Protein AF-A0A0C1HQZ3-F1 (afdb_monomer)

Structure (mmCIF, N/CA/C/O backbone):
data_AF-A0A0C1HQZ3-F1
#
_entry.id   AF-A0A0C1HQZ3-F1
#
loop_
_atom_site.group_PDB
_atom_site.id
_atom_site.type_symbol
_atom_site.label_atom_id
_atom_site.label_alt_id
_atom_site.label_comp_id
_atom_site.label_asym_id
_atom_site.label_entity_id
_atom_site.label_seq_id
_atom_site.pdbx_PDB_ins_code
_atom_site.Cartn_x
_atom_site.Cartn_y
_atom_site.Cartn_z
_atom_site.occupancy
_atom_site.B_iso_or_equiv
_atom_site.auth_seq_id
_atom_site.auth_comp_id
_atom_site.auth_asym_id
_atom_site.auth_atom_id
_atom_site.pdbx_PDB_model_num
ATOM 1 N N . MET A 1 1 ? 21.222 18.914 -1.706 1.00 45.22 1 MET A N 1
ATOM 2 C CA . MET A 1 1 ? 20.945 17.821 -0.751 1.00 45.22 1 MET A CA 1
ATOM 3 C C . MET A 1 1 ? 19.690 17.133 -1.232 1.00 45.22 1 MET A C 1
ATOM 5 O O . MET A 1 1 ? 18.602 17.657 -1.028 1.00 45.22 1 MET A O 1
ATOM 9 N N . ASP A 1 2 ? 19.847 16.023 -1.936 1.00 60.53 2 ASP A N 1
ATOM 10 C CA . ASP A 1 2 ? 18.730 15.189 -2.362 1.00 60.53 2 ASP A CA 1
ATOM 11 C C . ASP A 1 2 ? 18.116 14.542 -1.118 1.00 60.53 2 ASP A C 1
ATOM 13 O O . ASP A 1 2 ? 18.784 13.799 -0.394 1.00 60.53 2 ASP A O 1
ATOM 17 N N . LYS A 1 3 ? 16.862 14.883 -0.806 1.00 71.75 3 LYS A N 1
ATOM 18 C CA . LYS A 1 3 ? 16.176 14.286 0.339 1.00 71.75 3 LYS A CA 1
ATOM 19 C C . LYS A 1 3 ? 15.767 12.853 -0.013 1.00 71.75 3 LYS A C 1
ATOM 21 O O . LYS A 1 3 ? 15.089 12.610 -1.011 1.00 71.75 3 LYS A O 1
ATOM 26 N N . LYS A 1 4 ? 16.192 11.901 0.819 1.00 76.62 4 LYS A N 1
ATOM 27 C CA . LYS A 1 4 ? 15.823 10.485 0.714 1.00 76.62 4 LYS A CA 1
ATOM 28 C C . LYS A 1 4 ? 14.451 10.279 1.344 1.00 76.62 4 LYS A C 1
ATOM 30 O O . LYS A 1 4 ? 14.340 9.994 2.532 1.00 76.62 4 LYS A O 1
ATOM 35 N N . GLU A 1 5 ? 13.410 10.504 0.556 1.00 84.44 5 GLU A N 1
ATOM 36 C CA . GLU A 1 5 ? 12.018 10.516 1.025 1.00 84.44 5 GLU A CA 1
ATOM 37 C C . GLU A 1 5 ? 11.176 9.388 0.437 1.00 84.44 5 GLU A C 1
ATOM 39 O O . GLU A 1 5 ? 9.992 9.300 0.748 1.00 84.44 5 GLU A O 1
ATOM 44 N N . TRP A 1 6 ? 11.747 8.523 -0.396 1.00 83.81 6 TRP A N 1
ATOM 45 C CA . TRP A 1 6 ? 10.971 7.547 -1.145 1.00 83.81 6 TRP A CA 1
ATOM 46 C C . TRP A 1 6 ? 11.280 6.115 -0.749 1.00 83.81 6 TRP A C 1
ATOM 48 O O . TRP A 1 6 ? 12.426 5.727 -0.565 1.00 83.81 6 TRP A O 1
ATOM 58 N N . PHE A 1 7 ? 10.242 5.304 -0.662 1.00 87.31 7 PHE A N 1
ATOM 59 C CA . PHE A 1 7 ? 10.327 3.872 -0.446 1.00 87.31 7 PHE A CA 1
ATOM 60 C C . PHE A 1 7 ? 9.718 3.152 -1.635 1.00 87.31 7 PHE A C 1
ATOM 62 O O . PHE A 1 7 ? 8.733 3.620 -2.206 1.00 87.31 7 PHE A O 1
ATOM 69 N N . ILE A 1 8 ? 10.276 1.999 -1.971 1.00 87.62 8 ILE A N 1
ATOM 70 C CA . ILE A 1 8 ? 9.747 1.115 -3.006 1.00 87.62 8 ILE A CA 1
ATOM 71 C C . ILE A 1 8 ? 9.471 -0.258 -2.427 1.00 87.62 8 ILE A C 1
ATOM 73 O O . ILE A 1 8 ? 10.034 -0.641 -1.400 1.00 87.62 8 ILE A O 1
ATOM 77 N N . LYS A 1 9 ? 8.579 -0.993 -3.080 1.00 85.12 9 LYS A N 1
ATOM 78 C CA . LYS A 1 9 ? 8.261 -2.368 -2.727 1.00 85.12 9 LYS A CA 1
ATOM 79 C C . LYS A 1 9 ? 8.543 -3.275 -3.921 1.00 85.12 9 LYS A C 1
ATOM 81 O O . LYS A 1 9 ? 7.785 -3.259 -4.890 1.00 85.12 9 LYS A O 1
ATOM 86 N N . ILE A 1 10 ? 9.620 -4.051 -3.833 1.00 81.44 10 ILE A N 1
ATOM 87 C CA . ILE A 1 10 ? 10.043 -5.036 -4.839 1.00 81.44 10 ILE A CA 1
ATOM 88 C C . ILE A 1 10 ? 9.981 -6.414 -4.178 1.00 81.44 10 ILE A C 1
ATOM 90 O O . ILE A 1 10 ? 10.397 -6.560 -3.034 1.00 81.44 10 ILE A O 1
ATOM 94 N N . ASP A 1 11 ? 9.376 -7.405 -4.838 1.00 76.56 11 ASP A N 1
ATOM 95 C CA . ASP A 1 11 ? 9.232 -8.777 -4.313 1.00 76.56 11 ASP A CA 1
ATOM 96 C C . ASP A 1 11 ? 8.679 -8.850 -2.881 1.00 76.56 11 ASP A C 1
ATOM 98 O O . ASP A 1 11 ? 9.092 -9.647 -2.040 1.00 76.56 11 ASP A O 1
ATOM 102 N N . ASN A 1 12 ? 7.716 -7.969 -2.597 1.00 77.38 12 ASN A N 1
ATOM 103 C CA . ASN A 1 12 ? 7.087 -7.802 -1.290 1.00 77.38 12 ASN A CA 1
ATOM 104 C C . ASN A 1 12 ? 8.025 -7.315 -0.161 1.00 77.38 12 ASN A C 1
ATOM 106 O O . ASN A 1 12 ? 7.572 -7.160 0.975 1.00 77.38 12 ASN A O 1
ATOM 110 N N . GLN A 1 13 ? 9.281 -6.997 -0.470 1.00 79.62 13 GLN A N 1
ATOM 111 C CA . GLN A 1 13 ? 10.240 -6.371 0.434 1.00 79.62 13 GLN A CA 1
ATOM 112 C C . GLN A 1 13 ? 10.216 -4.853 0.263 1.00 79.62 13 GLN A C 1
ATOM 114 O O . GLN A 1 13 ? 10.086 -4.327 -0.840 1.00 79.62 13 GLN A O 1
ATOM 119 N N . LYS A 1 14 ? 10.292 -4.136 1.385 1.00 86.81 14 LYS A N 1
ATOM 120 C CA . LYS A 1 14 ? 10.373 -2.676 1.400 1.00 86.81 14 LYS A CA 1
ATOM 121 C C . LYS A 1 14 ? 11.839 -2.277 1.295 1.00 86.81 14 LYS A C 1
ATOM 123 O O . LYS A 1 14 ? 12.605 -2.554 2.213 1.00 86.81 14 LYS A O 1
ATOM 128 N N . GLU A 1 15 ? 12.182 -1.548 0.245 1.00 83.12 15 GLU A N 1
ATOM 129 C CA . GLU A 1 15 ? 13.509 -0.971 0.061 1.00 83.12 15 GLU A CA 1
ATOM 130 C C . GLU A 1 15 ? 13.460 0.558 0.170 1.00 83.12 15 GLU A C 1
ATOM 132 O O . GLU A 1 15 ? 12.489 1.210 -0.233 1.00 83.12 15 GLU A O 1
ATOM 137 N N . GLY A 1 16 ? 14.503 1.139 0.762 1.00 79.50 16 GLY A N 1
ATOM 138 C CA . GLY A 1 16 ? 14.670 2.584 0.908 1.00 79.50 16 GLY A CA 1
ATOM 139 C C . GLY A 1 16 ? 15.225 2.996 2.276 1.00 79.50 16 GLY A C 1
ATOM 140 O O . GLY A 1 16 ? 15.588 2.136 3.082 1.00 79.50 16 GLY A O 1
ATOM 141 N N . PRO A 1 17 ? 15.259 4.306 2.575 1.00 84.44 17 PRO A N 1
ATOM 142 C CA . PRO A 1 17 ? 14.765 5.410 1.751 1.00 84.44 17 PRO A CA 1
ATOM 143 C C . PRO A 1 17 ? 15.716 5.789 0.601 1.00 84.44 17 PRO A C 1
ATOM 145 O O . PRO A 1 17 ? 16.926 5.904 0.789 1.00 84.44 17 PRO A O 1
ATOM 148 N N . PHE A 1 18 ? 15.143 6.046 -0.570 1.00 83.38 18 PHE A N 1
ATOM 149 C CA . PHE A 1 18 ? 15.807 6.505 -1.785 1.00 83.38 18 PHE A CA 1
ATOM 150 C C . PHE A 1 18 ? 15.442 7.956 -2.108 1.00 83.38 18 PHE A C 1
ATOM 152 O O . PHE A 1 18 ? 14.405 8.486 -1.693 1.00 83.38 18 PHE A O 1
ATOM 159 N N . SER A 1 19 ? 16.312 8.607 -2.866 1.00 84.50 19 SER A N 1
ATOM 160 C CA . SER A 1 19 ? 16.012 9.865 -3.556 1.00 84.50 19 SER A CA 1
ATOM 161 C C . SER A 1 19 ? 15.342 9.608 -4.911 1.00 84.50 19 SER A C 1
ATOM 163 O O . SER A 1 19 ? 15.479 8.529 -5.485 1.00 84.50 19 SER A O 1
ATOM 165 N N . ILE A 1 20 ? 14.652 10.615 -5.457 1.00 79.94 20 ILE A N 1
ATOM 166 C CA . ILE A 1 20 ? 14.054 10.560 -6.809 1.00 79.94 20 ILE A CA 1
ATOM 167 C C . ILE A 1 20 ? 15.122 10.222 -7.859 1.00 79.94 20 ILE A C 1
ATOM 169 O O . ILE A 1 20 ? 14.890 9.433 -8.771 1.00 79.94 20 ILE A O 1
ATOM 173 N N . SER A 1 21 ? 16.318 10.787 -7.698 1.00 78.06 21 SER A N 1
ATOM 174 C CA . SER A 1 21 ? 17.471 10.559 -8.567 1.00 78.06 21 SER A CA 1
ATOM 175 C C . SER A 1 21 ? 17.976 9.110 -8.501 1.00 78.06 21 SER A C 1
ATOM 177 O O . SER A 1 21 ? 18.284 8.528 -9.535 1.00 78.06 21 SER A O 1
ATOM 179 N N . GLU A 1 22 ? 18.027 8.505 -7.308 1.00 80.75 22 GLU A N 1
ATOM 180 C CA . GLU A 1 22 ? 18.394 7.087 -7.129 1.00 80.75 22 GLU A CA 1
ATOM 181 C C . GLU A 1 22 ? 17.319 6.155 -7.703 1.00 80.75 22 GLU A C 1
ATOM 183 O O . GLU A 1 22 ? 17.646 5.202 -8.403 1.00 80.75 22 GLU A O 1
ATOM 188 N N . LEU A 1 23 ? 16.042 6.472 -7.474 1.00 79.62 23 LEU A N 1
ATOM 189 C CA . LEU A 1 23 ? 14.897 5.785 -8.076 1.00 79.62 23 LEU A CA 1
ATOM 190 C C . LEU A 1 23 ? 14.963 5.779 -9.600 1.00 79.62 23 LEU A C 1
ATOM 192 O O . LEU A 1 23 ? 14.733 4.746 -10.219 1.00 79.62 23 LEU A O 1
ATOM 196 N N . LYS A 1 24 ? 15.324 6.920 -10.196 1.00 72.88 24 LYS A N 1
ATOM 197 C CA . LYS A 1 24 ? 15.470 7.069 -11.646 1.00 72.88 24 LYS A CA 1
ATOM 198 C C . LYS A 1 24 ? 16.516 6.141 -12.248 1.00 72.88 24 LYS A C 1
ATOM 200 O O . LYS A 1 24 ? 16.362 5.710 -13.384 1.00 72.88 24 LYS A O 1
ATOM 205 N N . ILE A 1 25 ? 17.581 5.861 -11.509 1.00 72.38 25 ILE A N 1
ATOM 206 C CA . ILE A 1 25 ? 18.686 5.020 -11.977 1.00 72.38 25 ILE A CA 1
ATOM 207 C C . ILE A 1 25 ? 18.433 3.548 -11.608 1.00 72.38 25 ILE A C 1
ATOM 209 O O . ILE A 1 25 ? 19.152 2.661 -12.063 1.00 72.38 25 ILE A O 1
ATOM 213 N N . HIS A 1 26 ? 17.408 3.264 -10.798 1.00 75.50 26 HIS A N 1
ATOM 214 C CA . HIS A 1 26 ? 17.176 1.936 -10.259 1.00 75.50 26 HIS A CA 1
ATOM 215 C C . HIS A 1 26 ? 16.682 0.970 -11.355 1.00 75.50 26 HIS A C 1
ATOM 217 O O . HIS A 1 26 ? 15.565 1.123 -11.850 1.00 75.50 26 HIS A O 1
ATOM 223 N N . PRO A 1 27 ? 17.458 -0.070 -11.715 1.00 67.12 27 PRO A N 1
ATOM 224 C CA . PRO A 1 27 ? 17.152 -0.935 -12.860 1.00 67.12 27 PRO A CA 1
ATOM 225 C C . PRO A 1 27 ? 15.920 -1.825 -12.641 1.00 67.12 27 PRO A C 1
ATOM 227 O O . PRO A 1 27 ? 15.307 -2.283 -13.599 1.00 67.12 27 PRO A O 1
ATOM 230 N N . HIS A 1 28 ? 15.544 -2.063 -11.382 1.00 70.75 28 HIS A N 1
ATOM 231 C CA . HIS A 1 28 ? 14.371 -2.864 -11.011 1.00 70.75 28 HIS A CA 1
ATOM 232 C C . HIS A 1 28 ? 13.098 -2.032 -10.816 1.00 70.75 28 HIS A C 1
ATOM 234 O O . HIS A 1 28 ? 12.066 -2.569 -10.413 1.00 70.75 28 HIS A O 1
ATOM 240 N N . LEU A 1 29 ? 13.159 -0.718 -11.053 1.00 77.25 29 LEU A N 1
ATOM 241 C CA . LEU A 1 29 ? 11.981 0.128 -10.953 1.00 77.25 29 LEU A CA 1
ATOM 242 C C . LEU A 1 29 ? 11.107 -0.076 -12.194 1.00 77.25 29 LEU A C 1
ATOM 244 O O . LEU A 1 29 ? 11.457 0.330 -13.299 1.00 77.25 29 LEU A O 1
ATOM 248 N N . THR A 1 30 ? 9.944 -0.685 -11.995 1.00 77.12 30 THR A N 1
ATOM 249 C CA . THR A 1 30 ? 8.925 -0.859 -13.034 1.00 77.12 30 THR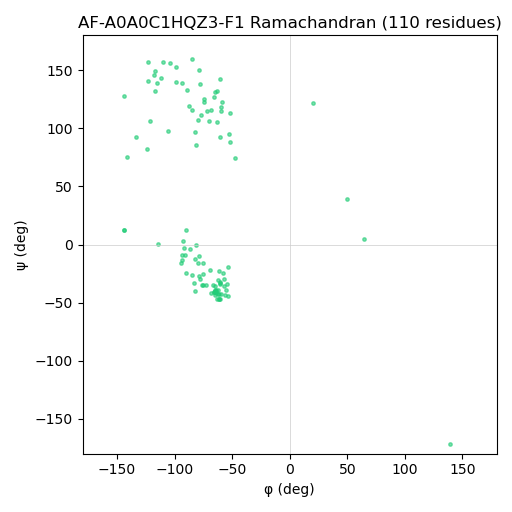 A CA 1
ATOM 250 C C . THR A 1 30 ? 7.771 0.124 -12.814 1.00 77.12 30 THR A C 1
ATOM 252 O O . THR A 1 30 ? 7.548 0.559 -11.680 1.00 77.12 30 THR A O 1
ATOM 255 N N . PRO A 1 31 ? 6.997 0.479 -13.856 1.00 76.94 31 PRO A N 1
ATOM 256 C CA . PRO A 1 31 ? 5.823 1.346 -13.708 1.00 76.94 31 PRO A CA 1
ATOM 257 C C . PRO A 1 31 ? 4.768 0.790 -12.733 1.00 76.94 31 PRO A C 1
ATOM 259 O O . PRO A 1 31 ? 4.011 1.565 -12.142 1.00 76.94 31 PRO A O 1
ATOM 262 N N . ASP A 1 32 ? 4.740 -0.530 -12.536 1.00 80.38 32 ASP A N 1
ATOM 263 C CA . ASP A 1 32 ? 3.848 -1.237 -11.610 1.00 80.38 32 ASP A CA 1
ATOM 264 C C . ASP A 1 32 ? 4.454 -1.433 -10.207 1.00 80.38 32 ASP A C 1
ATOM 266 O O . ASP A 1 32 ? 3.782 -1.928 -9.298 1.00 80.38 32 ASP A O 1
ATOM 270 N N . THR A 1 33 ? 5.707 -1.020 -9.990 1.00 84.12 33 THR A N 1
ATOM 271 C CA . THR A 1 33 ? 6.336 -1.050 -8.667 1.00 84.12 33 THR A CA 1
ATOM 272 C C . THR A 1 33 ? 5.607 -0.087 -7.737 1.00 84.12 33 THR A C 1
ATOM 274 O O . THR A 1 33 ? 5.395 1.081 -8.063 1.00 84.12 33 THR A O 1
ATOM 277 N N . TRP A 1 34 ? 5.253 -0.562 -6.545 1.00 86.06 34 TRP A N 1
ATOM 278 C CA . TRP A 1 34 ? 4.639 0.279 -5.525 1.00 86.06 34 TRP A CA 1
ATOM 279 C C . TRP A 1 34 ? 5.693 1.184 -4.902 1.00 86.06 34 TRP A C 1
ATOM 281 O O . TRP A 1 34 ? 6.680 0.710 -4.337 1.00 86.06 34 TRP A O 1
ATOM 291 N N . VAL A 1 35 ? 5.457 2.484 -4.975 1.00 87.56 35 VAL A N 1
ATOM 292 C CA . VAL A 1 35 ? 6.291 3.525 -4.390 1.00 87.56 35 VAL A CA 1
ATOM 293 C C . VAL A 1 35 ? 5.503 4.289 -3.335 1.00 87.56 35 VAL A C 1
ATOM 295 O O . VAL A 1 35 ? 4.281 4.418 -3.394 1.00 87.56 35 VAL A O 1
ATOM 298 N N . ARG A 1 36 ? 6.196 4.794 -2.326 1.00 87.00 36 ARG A N 1
ATOM 299 C CA . ARG A 1 36 ? 5.591 5.587 -1.262 1.00 87.00 36 ARG A CA 1
ATOM 300 C C . ARG A 1 36 ? 6.547 6.674 -0.824 1.00 87.00 36 ARG A C 1
ATOM 302 O O . ARG A 1 36 ? 7.686 6.390 -0.457 1.00 87.00 36 ARG A O 1
ATOM 309 N N . LYS A 1 37 ? 6.060 7.909 -0.798 1.00 85.12 37 LYS A N 1
ATOM 310 C CA . LYS A 1 37 ? 6.779 9.023 -0.188 1.00 85.12 37 LYS A CA 1
ATOM 311 C C . LYS A 1 37 ? 6.619 8.980 1.335 1.00 85.12 37 LYS A C 1
ATOM 313 O O . LYS A 1 37 ? 5.595 8.528 1.839 1.00 85.12 37 LYS A O 1
ATOM 318 N N . ILE A 1 38 ? 7.605 9.466 2.081 1.0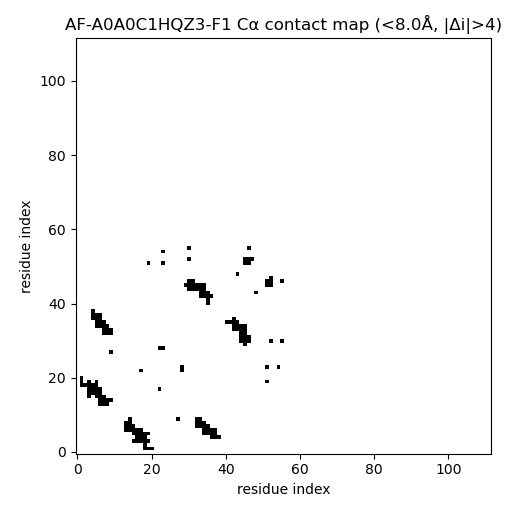0 81.06 38 ILE A N 1
ATOM 319 C CA . ILE A 1 38 ? 7.580 9.500 3.550 1.00 81.06 38 ILE A CA 1
ATOM 320 C C . ILE A 1 38 ? 6.410 10.332 4.094 1.00 81.06 38 ILE A C 1
ATOM 322 O O . ILE A 1 38 ? 5.829 9.986 5.117 1.00 81.06 38 ILE A O 1
ATOM 326 N N . GLU A 1 39 ? 6.035 11.386 3.367 1.00 79.69 39 GLU A N 1
ATOM 327 C CA . GLU A 1 39 ? 4.899 12.266 3.665 1.00 79.69 39 GLU A CA 1
ATOM 328 C C . GLU A 1 39 ? 3.552 11.652 3.253 1.00 79.69 39 GLU A C 1
ATOM 330 O O . GLU A 1 39 ? 2.499 12.189 3.583 1.00 79.69 39 GLU A O 1
ATOM 335 N N . TRP A 1 40 ? 3.567 10.542 2.509 1.00 79.81 40 TRP A N 1
ATOM 336 C CA . TRP A 1 40 ? 2.366 9.870 2.032 1.00 79.81 40 TRP A CA 1
ATOM 337 C C . TRP A 1 40 ? 2.020 8.694 2.936 1.00 79.81 40 TRP A C 1
ATOM 339 O O . TRP A 1 40 ? 2.884 7.942 3.406 1.00 79.81 40 TRP A O 1
ATOM 349 N N . GLN A 1 41 ? 0.727 8.533 3.190 1.00 76.06 41 GLN A N 1
ATOM 350 C CA . GLN A 1 41 ? 0.212 7.425 3.987 1.00 76.06 41 GLN A CA 1
ATOM 351 C C . GLN A 1 41 ? 0.040 6.165 3.130 1.00 76.06 41 GLN A C 1
ATOM 353 O O . GLN A 1 41 ? 0.330 5.060 3.597 1.00 76.06 41 GLN A O 1
ATOM 358 N N . ASP A 1 42 ? -0.295 6.363 1.856 1.00 83.50 42 ASP A N 1
ATOM 359 C CA . ASP A 1 42 ? -0.593 5.304 0.902 1.00 83.50 42 ASP A CA 1
ATOM 360 C C . ASP A 1 42 ? 0.593 4.960 -0.002 1.00 83.50 42 ASP A C 1
ATOM 362 O O . ASP A 1 42 ? 1.480 5.774 -0.277 1.00 83.50 42 ASP A O 1
ATOM 366 N N . TRP A 1 43 ? 0.596 3.711 -0.460 1.00 85.50 43 TRP A N 1
ATOM 367 C CA . TRP A 1 43 ? 1.476 3.245 -1.522 1.00 85.50 43 TRP A CA 1
ATOM 368 C C . TRP A 1 43 ? 0.783 3.475 -2.856 1.00 85.50 43 TRP A C 1
ATOM 370 O O . TRP A 1 43 ? -0.375 3.104 -3.023 1.00 85.50 43 TRP A O 1
ATOM 380 N N . LEU A 1 44 ? 1.503 4.045 -3.811 1.00 85.31 44 LEU A N 1
ATOM 381 C CA . LEU A 1 44 ? 1.008 4.302 -5.154 1.00 85.31 44 LEU A CA 1
ATOM 382 C C . LEU A 1 44 ? 1.935 3.620 -6.166 1.00 85.31 44 LEU A C 1
ATOM 384 O O . LEU A 1 44 ? 3.145 3.614 -5.966 1.00 85.31 44 LEU A O 1
ATOM 388 N N . PRO A 1 45 ? 1.421 3.022 -7.247 1.00 85.50 45 PRO A N 1
ATOM 389 C CA . PRO A 1 45 ? 2.264 2.515 -8.323 1.00 85.50 45 PRO A CA 1
ATOM 390 C C . PRO A 1 45 ? 3.073 3.654 -8.959 1.00 85.50 45 PRO A C 1
ATOM 392 O O . PRO A 1 45 ? 2.565 4.763 -9.144 1.00 85.50 45 PRO A O 1
ATOM 395 N N . ALA A 1 46 ? 4.321 3.375 -9.336 1.00 84.56 46 ALA A N 1
ATOM 396 C CA . ALA A 1 46 ? 5.260 4.367 -9.861 1.00 84.56 46 ALA A CA 1
ATOM 397 C C . ALA A 1 46 ? 4.700 5.138 -11.070 1.00 84.56 46 ALA A C 1
ATOM 399 O O . ALA A 1 46 ? 4.924 6.340 -11.195 1.00 84.56 46 ALA A O 1
ATOM 400 N N . ARG A 1 47 ? 3.894 4.483 -11.915 1.00 79.81 47 ARG A N 1
ATOM 401 C CA . ARG A 1 47 ? 3.203 5.101 -13.059 1.00 79.81 47 ARG A CA 1
ATOM 402 C C . ARG A 1 47 ? 2.202 6.196 -12.673 1.00 79.81 47 ARG A C 1
ATOM 404 O O . ARG A 1 47 ? 1.959 7.099 -13.470 1.00 79.81 47 ARG A O 1
ATOM 411 N N . GLN 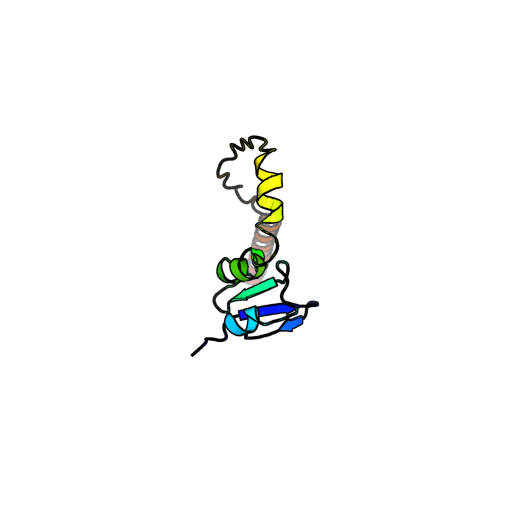A 1 48 ? 1.581 6.099 -11.497 1.00 81.25 48 GLN A N 1
ATOM 412 C CA . GLN A 1 48 ? 0.629 7.104 -11.011 1.00 81.25 48 GLN A CA 1
ATOM 413 C C . GLN A 1 48 ? 1.327 8.331 -10.424 1.00 81.25 48 GLN A C 1
ATOM 415 O O . GLN A 1 48 ? 0.691 9.372 -10.279 1.00 81.25 48 GLN A O 1
ATOM 420 N N . VAL A 1 49 ? 2.622 8.236 -10.115 1.00 81.56 49 VAL A N 1
ATOM 421 C CA . VAL A 1 49 ? 3.389 9.365 -9.598 1.00 81.56 49 VAL A CA 1
ATOM 422 C C . VAL A 1 49 ? 3.902 10.198 -10.773 1.00 81.56 49 VAL A C 1
ATOM 424 O O . VAL A 1 49 ? 4.730 9.705 -11.540 1.00 81.56 49 VAL A O 1
ATOM 427 N N . PRO A 1 50 ? 3.468 11.464 -10.927 1.00 73.69 50 PRO A N 1
ATOM 428 C CA . PRO A 1 50 ? 3.845 12.293 -12.074 1.00 73.69 50 PRO A CA 1
ATOM 429 C C . PRO A 1 50 ? 5.363 12.444 -12.234 1.00 73.69 50 PRO A C 1
ATOM 431 O O . PRO A 1 50 ? 5.866 12.455 -13.352 1.00 73.69 50 PRO A O 1
ATOM 434 N N . GLU A 1 51 ? 6.088 12.506 -11.114 1.00 73.88 51 GLU A N 1
ATOM 435 C CA . GLU A 1 51 ? 7.548 12.651 -11.074 1.00 73.88 51 GLU A CA 1
ATOM 436 C C . GLU A 1 51 ? 8.284 11.423 -11.625 1.00 73.88 51 GLU A C 1
ATOM 438 O O . GLU A 1 51 ? 9.319 11.567 -12.273 1.00 73.88 51 GLU A O 1
ATOM 443 N N . LEU A 1 52 ? 7.744 10.220 -11.400 1.00 74.62 52 LEU A N 1
ATOM 444 C CA . LEU A 1 52 ? 8.321 8.980 -11.920 1.00 74.62 52 LEU A CA 1
ATOM 445 C C . LEU A 1 52 ? 7.770 8.621 -13.300 1.00 74.62 52 LEU A C 1
ATOM 447 O O . LEU A 1 52 ? 8.459 7.961 -14.069 1.00 74.62 52 LEU A O 1
ATOM 451 N N . LYS A 1 53 ? 6.571 9.093 -13.654 1.00 71.31 53 LYS A N 1
ATOM 452 C CA . LYS A 1 53 ? 5.955 8.853 -14.964 1.00 71.31 53 LYS A CA 1
ATOM 453 C C . LYS A 1 53 ? 6.879 9.248 -16.119 1.00 71.31 53 LYS A C 1
ATOM 455 O O . LYS A 1 53 ? 7.039 8.462 -17.047 1.00 71.31 53 LYS A O 1
ATOM 460 N N . VAL A 1 54 ? 7.526 10.412 -16.012 1.00 70.06 54 VAL A N 1
ATOM 461 C CA . VAL A 1 54 ? 8.471 10.929 -17.021 1.00 70.06 54 VAL A CA 1
ATOM 462 C C . VAL A 1 54 ? 9.622 9.948 -17.273 1.00 70.06 54 VAL A C 1
ATOM 464 O O . VAL A 1 54 ? 10.133 9.871 -18.380 1.00 70.06 54 VAL A O 1
ATOM 467 N N . LEU A 1 55 ? 9.998 9.152 -16.271 1.00 68.75 55 LEU A N 1
ATOM 468 C CA . LEU A 1 55 ? 11.105 8.196 -16.349 1.00 68.75 55 LEU A CA 1
ATOM 469 C C . LEU A 1 55 ? 10.752 6.941 -17.152 1.00 68.75 55 LEU A C 1
ATOM 471 O O . LEU A 1 55 ? 11.634 6.285 -17.692 1.00 68.75 55 LEU A O 1
ATOM 475 N N . PHE A 1 56 ? 9.464 6.603 -17.227 1.00 69.94 56 PHE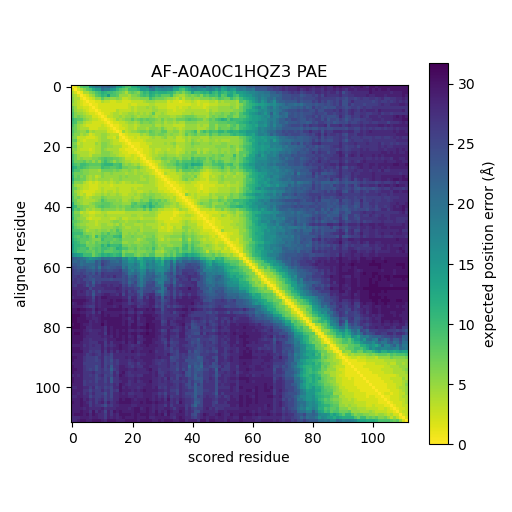 A N 1
ATOM 476 C CA . PHE A 1 56 ? 8.971 5.451 -17.983 1.00 69.94 56 PHE A CA 1
ATOM 477 C C . PHE A 1 56 ? 8.535 5.819 -19.407 1.00 69.94 56 PHE A C 1
ATOM 479 O O . PHE A 1 56 ? 8.227 4.936 -20.204 1.00 69.94 56 PHE A O 1
ATOM 486 N N . GLU A 1 57 ? 8.470 7.111 -19.731 1.00 67.62 57 GLU A N 1
ATOM 487 C CA . GLU A 1 57 ? 7.929 7.619 -20.999 1.00 67.62 57 GLU A CA 1
ATOM 488 C C . GLU A 1 57 ? 8.991 7.657 -22.126 1.00 67.62 57 GLU A C 1
ATOM 490 O O . GLU A 1 57 ? 8.657 7.921 -23.282 1.00 67.62 57 GLU A O 1
ATOM 495 N N . ASP A 1 58 ? 10.248 7.310 -21.815 1.00 58.69 58 ASP A N 1
ATOM 496 C CA . ASP A 1 58 ? 11.428 7.623 -22.636 1.00 58.69 58 ASP A CA 1
ATOM 497 C C . ASP A 1 58 ? 11.721 6.709 -23.845 1.00 58.69 58 ASP A C 1
ATOM 499 O O . ASP A 1 58 ? 12.665 7.003 -24.569 1.00 58.69 58 ASP A O 1
ATOM 503 N N . HIS A 1 59 ? 10.956 5.653 -24.167 1.00 52.69 59 HIS A N 1
ATOM 504 C CA . HIS A 1 59 ? 11.364 4.779 -25.296 1.00 52.69 59 HIS A CA 1
ATOM 505 C C . HIS A 1 59 ? 10.282 4.170 -26.204 1.00 52.69 59 HIS A C 1
ATOM 507 O O . HIS A 1 59 ? 10.613 3.313 -27.018 1.00 52.69 59 HIS A O 1
ATOM 513 N N . HIS A 1 60 ? 9.011 4.593 -26.157 1.00 48.62 60 HIS A N 1
ATOM 514 C CA . HIS A 1 60 ? 7.990 3.948 -27.013 1.00 48.62 60 HIS A CA 1
ATOM 515 C C . HIS A 1 60 ? 6.899 4.867 -27.592 1.00 48.62 60 HIS A C 1
ATOM 517 O O . HIS A 1 60 ? 5.879 4.389 -28.098 1.00 48.62 60 HIS A O 1
ATOM 523 N N . SER A 1 61 ? 7.077 6.189 -27.517 1.00 48.69 61 SER A N 1
ATOM 524 C CA . SER A 1 61 ? 6.025 7.155 -27.859 1.00 48.69 61 SER A CA 1
ATOM 525 C C . SER A 1 61 ? 6.067 7.684 -29.297 1.00 48.69 61 SER A C 1
ATOM 527 O O . SER A 1 61 ? 5.042 8.187 -29.757 1.00 48.69 61 SER A O 1
ATOM 529 N N . GLU A 1 62 ? 7.167 7.527 -30.043 1.00 53.12 62 GLU A N 1
ATOM 530 C CA . GLU A 1 62 ? 7.207 7.973 -31.447 1.00 53.12 62 GLU A CA 1
ATOM 531 C C . GLU A 1 62 ? 6.579 6.961 -32.417 1.00 53.12 62 GLU A C 1
ATOM 533 O O . GLU A 1 62 ? 5.801 7.355 -33.281 1.00 53.12 62 GLU A O 1
ATOM 538 N N . GLU A 1 63 ? 6.794 5.654 -32.233 1.00 52.44 63 GLU A N 1
ATOM 539 C CA . GLU A 1 63 ? 6.278 4.640 -33.172 1.00 52.44 63 GLU A CA 1
ATOM 540 C C . GLU A 1 63 ? 4.774 4.348 -32.983 1.00 52.44 63 GLU A C 1
ATOM 542 O O . GLU A 1 63 ? 4.047 4.038 -33.929 1.00 52.44 63 GLU A O 1
ATOM 547 N N . LEU A 1 64 ? 4.259 4.494 -31.757 1.00 52.81 64 LEU A N 1
ATOM 548 C CA . LEU A 1 64 ? 2.847 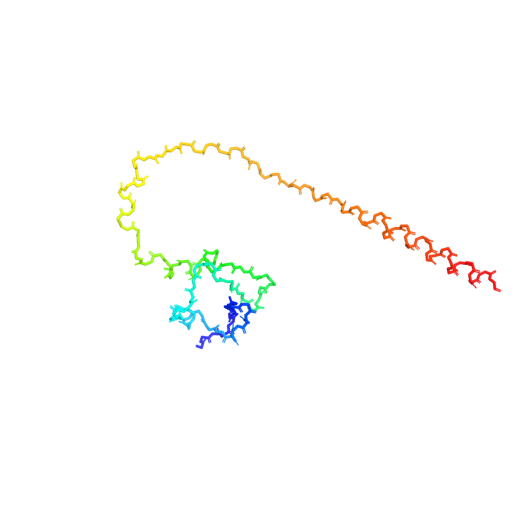4.242 -31.454 1.00 52.81 64 LEU A CA 1
ATOM 549 C C . LEU A 1 64 ? 1.946 5.451 -31.747 1.00 52.81 64 LEU A C 1
ATOM 551 O O . LEU A 1 64 ? 0.769 5.270 -32.068 1.00 52.81 64 LEU A O 1
ATOM 555 N N . ARG A 1 65 ? 2.473 6.684 -31.701 1.00 52.31 65 ARG A N 1
ATOM 556 C CA . ARG A 1 65 ? 1.682 7.899 -31.973 1.00 52.31 65 ARG A CA 1
ATOM 557 C C . ARG A 1 65 ? 1.087 7.920 -33.378 1.00 52.31 65 ARG A C 1
ATOM 559 O O . ARG A 1 65 ? -0.021 8.433 -33.537 1.00 52.31 65 ARG A O 1
ATOM 566 N N . ASP A 1 66 ? 1.770 7.331 -34.357 1.00 53.72 66 ASP A N 1
ATOM 567 C CA . ASP A 1 66 ? 1.275 7.273 -35.736 1.00 53.72 66 ASP A CA 1
ATOM 568 C C . ASP A 1 66 ? 0.161 6.224 -35.912 1.00 53.72 66 ASP A C 1
ATOM 570 O O . ASP A 1 66 ? -0.828 6.467 -36.606 1.00 53.72 66 ASP A O 1
ATOM 574 N N . LYS A 1 67 ? 0.219 5.091 -35.191 1.00 51.19 67 LYS A N 1
ATOM 575 C CA . LYS A 1 67 ? -0.855 4.076 -35.220 1.00 51.19 67 LYS A CA 1
ATOM 576 C C . LYS A 1 67 ? -2.107 4.478 -34.439 1.00 51.19 67 LYS A C 1
ATOM 578 O O . LYS A 1 67 ? -3.214 4.148 -34.866 1.00 51.19 67 LYS A O 1
ATOM 583 N N . PHE A 1 68 ? -1.971 5.192 -33.320 1.00 53.12 68 PHE A N 1
ATOM 584 C CA . PHE A 1 68 ? -3.115 5.550 -32.466 1.00 53.12 68 PHE A CA 1
ATOM 585 C C . PHE A 1 68 ? -3.899 6.783 -32.937 1.00 53.12 68 PHE A C 1
ATOM 587 O O . PHE A 1 68 ? -5.015 7.008 -32.471 1.00 53.12 68 PHE A O 1
ATOM 594 N N . LYS A 1 69 ? -3.381 7.567 -33.891 1.00 53.38 69 LYS A N 1
ATOM 595 C CA . LYS A 1 69 ? -4.108 8.726 -34.440 1.00 53.38 69 LYS A CA 1
ATOM 596 C C . LYS A 1 69 ? -5.237 8.338 -35.410 1.00 53.38 69 LYS A C 1
ATOM 598 O O . LYS A 1 69 ? -6.105 9.164 -35.673 1.00 53.38 69 LYS A O 1
ATOM 603 N N . SER A 1 70 ? -5.244 7.097 -35.909 1.00 51.78 70 SER A N 1
ATOM 604 C CA . SER A 1 70 ? -6.184 6.625 -36.941 1.00 51.78 70 SER A CA 1
ATOM 605 C C . SER A 1 70 ? -7.451 5.941 -36.3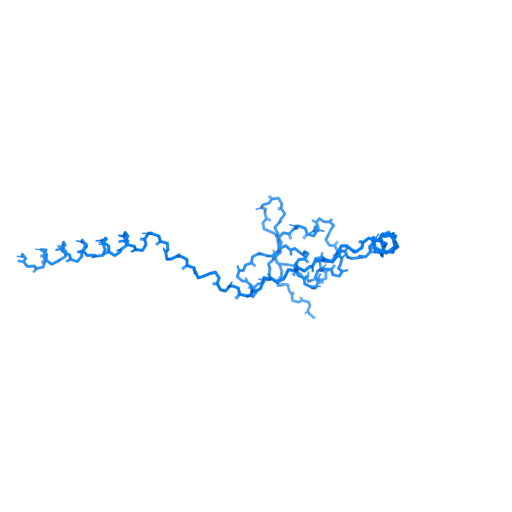97 1.00 51.78 70 SER A C 1
ATOM 607 O O . SER A 1 70 ? -8.422 5.782 -37.125 1.00 51.78 70 SER A O 1
ATOM 609 N N . ASN A 1 71 ? -7.507 5.584 -35.110 1.00 50.81 71 ASN A N 1
ATOM 610 C CA . ASN A 1 71 ? -8.711 5.001 -34.507 1.00 50.81 71 ASN A CA 1
ATOM 611 C C . ASN A 1 71 ? -9.013 5.676 -33.170 1.00 50.81 71 ASN A C 1
ATOM 613 O O . ASN A 1 71 ? -8.519 5.272 -32.121 1.00 50.81 71 ASN A O 1
ATOM 617 N N . LYS A 1 72 ? -9.846 6.717 -33.217 1.00 48.56 72 LYS A N 1
ATOM 618 C CA . LYS A 1 72 ? -10.434 7.351 -32.037 1.00 48.56 72 LYS A CA 1
ATOM 619 C C . LYS A 1 72 ? -11.909 6.945 -31.954 1.00 48.56 72 LYS A C 1
ATOM 621 O O . LYS A 1 72 ? -12.729 7.577 -32.617 1.00 48.56 72 LYS A O 1
ATOM 626 N N . PRO A 1 73 ? -12.290 5.934 -31.158 1.00 47.59 73 PRO A N 1
ATOM 627 C CA . PRO A 1 73 ? -13.662 5.842 -30.685 1.00 47.59 73 PRO A CA 1
ATOM 628 C C . PRO A 1 73 ? -13.914 7.037 -29.758 1.00 47.59 73 PRO A C 1
ATOM 630 O O . PRO A 1 73 ? -13.135 7.293 -28.837 1.00 47.59 73 PRO A O 1
ATOM 633 N N . GLN A 1 74 ? -14.969 7.808 -30.020 1.00 48.31 74 GLN A N 1
ATOM 634 C CA . GLN A 1 74 ? -15.468 8.793 -29.065 1.00 48.31 74 GLN A CA 1
ATOM 635 C C . GLN A 1 74 ? -15.940 8.058 -27.807 1.00 48.31 74 GLN A C 1
ATOM 637 O O . GLN A 1 74 ? -17.002 7.445 -27.814 1.00 48.31 74 GLN A O 1
ATOM 642 N N . VAL A 1 75 ? -15.164 8.133 -26.728 1.00 44.09 75 VAL A N 1
ATOM 643 C CA . VAL A 1 75 ? -15.650 7.780 -25.393 1.00 44.09 75 VAL A CA 1
ATOM 644 C C . VAL A 1 75 ? -16.396 9.003 -24.861 1.00 44.09 75 VAL A C 1
ATOM 646 O O . VAL A 1 75 ? -15.786 9.970 -24.405 1.00 44.09 75 VAL A O 1
ATOM 649 N N . GLN A 1 76 ? -17.720 8.993 -25.021 1.00 52.28 76 GLN A N 1
ATOM 650 C CA . GLN A 1 76 ? -18.626 9.731 -24.147 1.00 52.28 76 GLN A CA 1
ATOM 651 C C . GLN A 1 76 ? -18.788 8.890 -22.888 1.00 52.28 76 GLN A C 1
ATOM 653 O O . GLN A 1 76 ? -19.462 7.868 -22.920 1.00 52.28 76 GLN A O 1
ATOM 658 N N . GLU A 1 77 ? -18.181 9.321 -21.790 1.00 50.84 77 GLU A N 1
ATOM 659 C CA . GLU A 1 77 ? -18.597 8.880 -20.464 1.00 50.84 77 GLU A CA 1
ATOM 660 C C . GLU A 1 77 ? -18.926 10.123 -19.648 1.00 50.84 77 GLU A C 1
ATOM 662 O O . GLU A 1 77 ? -18.129 10.663 -18.881 1.00 50.84 77 GLU A O 1
ATOM 667 N N . ASP A 1 78 ? -20.157 10.583 -19.877 1.00 56.47 78 ASP A N 1
ATOM 668 C CA . ASP A 1 78 ? -21.002 11.136 -18.830 1.00 56.47 78 ASP A CA 1
ATOM 669 C C . ASP A 1 78 ? -21.048 10.119 -17.684 1.00 56.47 78 ASP A C 1
ATOM 671 O O . ASP A 1 78 ? -21.875 9.212 -17.623 1.00 56.47 78 ASP A O 1
ATOM 675 N N . SER A 1 79 ? -20.097 10.227 -16.775 1.00 55.22 79 SER A N 1
ATOM 676 C CA . SER A 1 79 ? -20.204 9.667 -15.438 1.00 55.22 79 SER A CA 1
ATOM 677 C C . SER A 1 79 ? -19.579 10.682 -14.505 1.00 55.22 79 SER A C 1
ATOM 679 O O . SER A 1 79 ? -18.433 10.592 -14.081 1.00 55.22 79 SER A O 1
ATOM 681 N N . THR A 1 80 ? -20.358 11.741 -14.291 1.00 50.81 80 THR A N 1
ATOM 682 C CA . THR A 1 80 ? -20.719 12.225 -12.961 1.00 50.81 80 THR A CA 1
ATOM 683 C C . THR A 1 80 ? -19.789 11.758 -11.847 1.00 50.81 80 THR A C 1
ATOM 685 O O . THR A 1 80 ? -19.714 10.567 -11.550 1.00 50.81 80 THR A O 1
ATOM 688 N N . LEU A 1 81 ? -19.202 12.732 -11.154 1.00 52.91 81 LEU A N 1
ATOM 689 C CA . LEU A 1 81 ? -18.856 12.669 -9.738 1.00 52.91 81 LEU A CA 1
ATOM 690 C C . LEU A 1 81 ? -20.052 12.134 -8.929 1.00 52.91 81 LEU A C 1
ATOM 692 O O . LEU A 1 81 ? -20.756 12.884 -8.254 1.00 52.91 81 LEU A O 1
ATOM 696 N N . LEU A 1 82 ? -20.323 10.837 -9.005 1.00 53.22 82 LEU A N 1
ATOM 697 C CA . LEU A 1 82 ? -21.064 10.164 -7.970 1.00 53.22 82 LEU A CA 1
ATOM 698 C C . LEU A 1 82 ? -20.085 10.142 -6.808 1.00 53.22 82 LEU A C 1
ATOM 700 O O . LEU A 1 82 ? -19.109 9.396 -6.812 1.00 53.22 82 LEU A O 1
ATOM 704 N N . LEU A 1 83 ? -20.338 10.980 -5.803 1.00 54.97 83 LEU A N 1
ATOM 705 C CA . LEU A 1 83 ? -20.060 10.525 -4.454 1.00 54.97 83 LEU A CA 1
ATOM 706 C C . LEU A 1 83 ? -20.806 9.194 -4.338 1.00 54.97 83 LEU A C 1
ATOM 708 O O . LEU A 1 83 ? -22.015 9.175 -4.098 1.00 54.97 83 LEU A O 1
ATOM 712 N N . GLU A 1 84 ? -20.103 8.092 -4.581 1.00 54.69 84 GLU A N 1
ATOM 713 C CA . GLU A 1 84 ? -20.536 6.776 -4.164 1.00 54.69 84 GLU A CA 1
ATOM 714 C C . GLU A 1 84 ? -20.623 6.874 -2.647 1.00 54.69 84 GLU A C 1
ATOM 716 O O . GLU A 1 84 ? -19.627 6.839 -1.925 1.00 54.69 84 GLU A O 1
ATOM 721 N N . LYS A 1 85 ? -21.831 7.206 -2.183 1.00 62.47 85 LYS A N 1
ATOM 722 C CA . LYS A 1 85 ? -22.159 7.387 -0.779 1.00 62.47 85 LYS A CA 1
ATOM 723 C C . LYS A 1 85 ? -21.669 6.121 -0.082 1.00 62.47 85 LYS A C 1
ATOM 725 O O . LYS A 1 85 ? -22.218 5.058 -0.379 1.00 62.47 85 LYS A O 1
ATOM 730 N N . PRO A 1 86 ? -20.648 6.206 0.790 1.00 61.06 86 PRO A N 1
ATOM 731 C CA . PRO A 1 86 ? -20.075 5.019 1.395 1.00 61.06 86 PRO A CA 1
ATOM 732 C C . PRO A 1 86 ? -21.196 4.322 2.153 1.00 61.06 86 PRO A C 1
ATOM 734 O O . PRO A 1 86 ? -21.787 4.902 3.070 1.00 61.06 86 PRO A O 1
ATOM 737 N N . GLN A 1 87 ? -21.559 3.115 1.714 1.00 69.00 87 GLN A N 1
ATOM 738 C CA . GLN A 1 87 ? -22.538 2.319 2.434 1.00 69.00 87 GLN A CA 1
ATOM 739 C C . GLN A 1 87 ? -21.990 2.109 3.844 1.00 69.00 87 GLN A C 1
ATOM 741 O O . GLN A 1 87 ? -20.858 1.632 3.972 1.00 69.00 87 GLN A O 1
ATOM 746 N N . PRO A 1 88 ? -22.728 2.508 4.900 1.00 67.44 88 PRO A N 1
ATOM 747 C CA . PRO A 1 88 ? -22.259 2.307 6.254 1.00 67.44 88 PRO A CA 1
ATOM 748 C C . PRO A 1 88 ? -22.084 0.802 6.422 1.00 67.44 88 PRO A C 1
ATOM 750 O O . PRO A 1 88 ? -23.042 0.046 6.235 1.00 67.44 88 PRO A O 1
ATOM 753 N N . PRO A 1 89 ? -20.862 0.338 6.690 1.00 75.88 89 PRO A N 1
ATOM 754 C CA . PRO A 1 89 ? -20.610 -1.080 6.702 1.00 75.88 89 PRO A CA 1
ATOM 755 C C . PRO A 1 89 ? -21.444 -1.712 7.818 1.00 75.88 89 PRO A C 1
ATOM 757 O O . PRO A 1 89 ? -21.485 -1.212 8.944 1.00 75.88 89 PRO A O 1
ATOM 760 N N . PHE A 1 90 ? -22.137 -2.807 7.499 1.00 75.88 90 PHE A N 1
ATOM 761 C CA . PHE A 1 90 ? -23.110 -3.459 8.385 1.00 75.88 90 PHE A CA 1
ATOM 762 C C . PHE A 1 90 ? -22.550 -3.800 9.782 1.00 75.88 90 PHE A C 1
ATOM 764 O O . PHE A 1 90 ? -23.315 -3.944 10.735 1.00 75.88 90 PHE A O 1
ATOM 771 N N . PHE A 1 91 ? -21.219 -3.851 9.940 1.00 79.44 91 PHE A N 1
ATOM 772 C CA . PHE A 1 91 ? -20.551 -4.022 11.231 1.00 79.44 91 PHE A CA 1
ATOM 773 C C . PHE A 1 91 ? -20.840 -2.899 12.239 1.00 79.44 91 PHE A C 1
ATOM 775 O O . PHE A 1 91 ? -20.717 -3.130 13.440 1.00 79.44 91 PHE A O 1
ATOM 782 N N . ILE A 1 92 ? -21.236 -1.699 11.797 1.00 84.44 92 ILE A N 1
ATOM 783 C CA . ILE A 1 92 ? -21.535 -0.580 12.705 1.00 84.44 92 ILE A CA 1
ATOM 784 C C . ILE A 1 92 ? -22.732 -0.924 13.594 1.00 84.44 92 ILE A C 1
ATOM 786 O O . ILE A 1 92 ? -22.702 -0.655 14.792 1.00 84.44 92 ILE A O 1
ATOM 790 N N . TYR A 1 93 ? -23.753 -1.592 13.051 1.00 88.44 93 TYR A N 1
ATOM 791 C CA . TYR A 1 93 ? -24.890 -2.056 13.848 1.00 88.44 93 TYR A CA 1
ATOM 792 C C . TYR A 1 93 ? -24.474 -3.116 14.872 1.00 88.44 93 TYR A C 1
ATOM 794 O O . TYR A 1 93 ? -24.963 -3.101 15.998 1.00 88.44 93 TYR A O 1
ATOM 802 N N . TRP A 1 94 ? -23.521 -3.984 14.522 1.00 90.19 94 TRP A N 1
ATOM 803 C CA . TRP A 1 94 ? -22.960 -4.962 15.455 1.00 90.19 94 TRP A CA 1
ATOM 804 C C . TRP A 1 94 ? -22.184 -4.285 16.597 1.00 90.19 94 TRP A C 1
ATOM 806 O O . TRP A 1 94 ? -22.354 -4.653 17.757 1.00 90.19 94 TRP A O 1
ATOM 816 N N . LEU A 1 95 ? -21.415 -3.234 16.292 1.00 92.38 95 LEU A N 1
ATOM 817 C CA . LEU A 1 95 ? -20.705 -2.426 17.288 1.00 92.38 95 LEU A CA 1
ATOM 818 C C . LEU A 1 95 ? -21.676 -1.690 18.224 1.00 92.38 95 LEU A C 1
ATOM 820 O O . LEU A 1 95 ? -21.463 -1.680 19.435 1.00 92.38 95 LEU A O 1
ATOM 824 N N . ILE A 1 96 ? -22.765 -1.128 17.687 1.00 92.62 96 ILE A N 1
ATOM 825 C CA . ILE A 1 96 ? -23.816 -0.474 18.483 1.00 92.62 96 ILE A CA 1
ATOM 826 C C . ILE A 1 96 ? -24.473 -1.481 19.435 1.00 92.62 96 ILE A C 1
ATOM 828 O O . ILE A 1 96 ? -24.601 -1.202 20.624 1.00 92.62 96 ILE A O 1
ATOM 832 N N . VAL A 1 97 ? -24.846 -2.669 18.950 1.00 94.69 97 VAL A N 1
ATOM 833 C CA . VAL A 1 97 ? -25.437 -3.721 19.796 1.00 94.69 97 VAL A CA 1
ATOM 834 C C . VAL A 1 97 ? -24.461 -4.165 20.892 1.00 94.69 97 VAL A C 1
ATOM 836 O O . VAL A 1 97 ? -24.862 -4.297 22.049 1.00 94.69 97 VAL A O 1
ATOM 839 N N . LEU A 1 98 ? -23.178 -4.330 20.561 1.00 95.25 98 LEU A N 1
ATOM 840 C CA . LEU A 1 98 ? -22.139 -4.702 21.524 1.00 95.25 98 LEU A CA 1
ATOM 841 C C . LEU A 1 98 ? -21.937 -3.624 22.600 1.00 95.25 98 LEU A C 1
ATOM 843 O O . LEU A 1 98 ? -21.811 -3.958 23.778 1.00 95.25 98 LEU A O 1
ATOM 847 N N . LEU A 1 99 ? -21.979 -2.342 22.223 1.00 94.88 99 LEU A N 1
ATOM 848 C CA . LEU A 1 99 ? -21.908 -1.212 23.154 1.00 94.88 99 LEU A CA 1
ATOM 849 C C . LEU A 1 99 ? -23.067 -1.235 24.164 1.00 94.88 99 LEU A C 1
ATOM 851 O O . LEU A 1 99 ? -22.839 -1.089 25.364 1.00 94.88 99 LEU A O 1
ATOM 855 N N . PHE A 1 100 ? -24.301 -1.445 23.695 1.00 95.50 100 PHE A N 1
ATOM 856 C CA . PHE A 1 100 ? -25.475 -1.529 24.571 1.00 95.50 100 PHE A CA 1
ATOM 857 C C . PHE A 1 100 ? -25.415 -2.732 25.513 1.00 95.50 100 PHE A C 1
ATOM 859 O O . PHE A 1 100 ? -25.767 -2.607 26.685 1.00 95.50 100 PHE A O 1
ATOM 866 N N . LEU A 1 101 ? -24.932 -3.879 25.031 1.00 94.12 101 LEU A N 1
ATOM 867 C CA . LEU A 1 101 ? -24.766 -5.078 25.852 1.00 94.12 101 LEU A CA 1
ATOM 868 C C . LEU A 1 101 ? -23.701 -4.863 26.938 1.00 94.12 101 LEU A C 1
ATOM 870 O O . LEU A 1 101 ? -23.911 -5.235 28.092 1.00 94.12 101 LEU A O 1
ATOM 874 N N . PHE A 1 102 ? -22.600 -4.190 26.594 1.00 94.88 102 PHE A N 1
ATOM 875 C CA . PHE A 1 102 ? -21.561 -3.820 27.552 1.00 94.88 102 PHE A CA 1
ATOM 876 C C . PHE A 1 102 ? -22.085 -2.854 28.622 1.00 94.8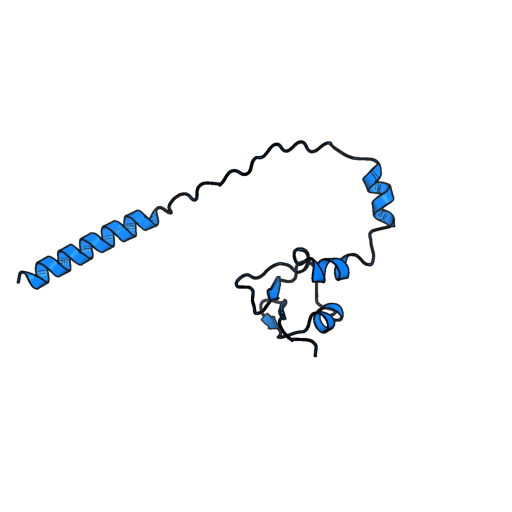8 102 PHE A C 1
ATOM 878 O O . PHE A 1 102 ? -21.888 -3.094 29.810 1.00 94.88 102 PHE A O 1
ATOM 885 N N . LEU A 1 103 ? -22.807 -1.803 28.219 1.00 93.88 103 LEU A N 1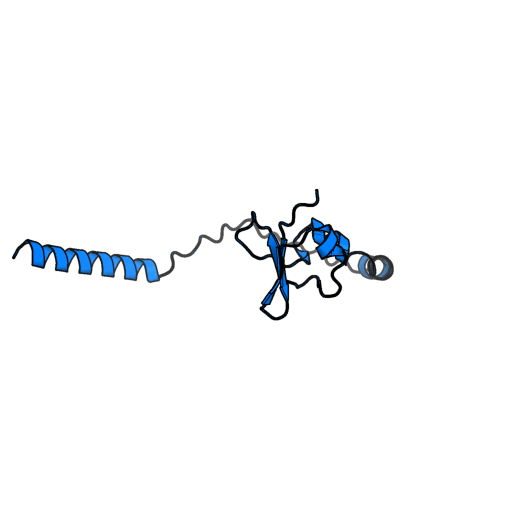
ATOM 886 C CA . LEU A 1 103 ? -23.451 -0.860 29.142 1.00 93.88 103 LEU A CA 1
ATOM 887 C C . LEU A 1 103 ? -24.454 -1.553 30.064 1.00 93.88 103 LEU A C 1
ATOM 889 O O . LEU A 1 103 ? -24.480 -1.263 31.256 1.00 93.88 103 LEU A O 1
ATOM 893 N N . TYR A 1 104 ? -25.256 -2.474 29.530 1.00 94.06 104 TYR A N 1
ATOM 894 C CA . TYR A 1 104 ? -26.211 -3.249 30.317 1.00 94.06 104 TYR A CA 1
ATOM 895 C C . TYR A 1 104 ? -25.507 -4.090 31.385 1.00 94.06 104 TYR A C 1
ATOM 897 O O . TYR A 1 104 ? -25.888 -4.046 32.553 1.00 94.06 104 TYR A O 1
ATOM 905 N N . PHE A 1 105 ? -24.441 -4.800 31.007 1.00 91.56 105 PHE A N 1
ATOM 906 C CA . PHE A 1 105 ? -23.651 -5.590 31.947 1.00 91.56 105 PHE A CA 1
ATOM 907 C C . PHE A 1 105 ? -23.003 -4.710 33.023 1.00 91.56 105 PHE A C 1
ATOM 909 O O . PHE A 1 105 ? -23.038 -5.035 34.208 1.00 91.56 105 PHE A O 1
ATOM 916 N N . PHE A 1 106 ? -22.466 -3.556 32.624 1.00 90.94 106 PHE A N 1
ATOM 917 C CA . PHE A 1 106 ? -21.868 -2.592 33.544 1.00 90.94 106 PHE A CA 1
ATOM 918 C C . PHE A 1 106 ? -22.901 -1.998 34.508 1.00 90.94 106 PHE A C 1
ATOM 920 O O . PHE A 1 106 ? -22.625 -1.844 35.694 1.00 90.94 106 PHE A O 1
ATOM 927 N N . TYR A 1 107 ? -24.108 -1.708 34.019 1.00 92.62 107 TYR A N 1
ATOM 928 C CA . TYR A 1 107 ? -25.219 -1.234 34.839 1.00 92.62 107 TYR A CA 1
ATOM 929 C C . TYR 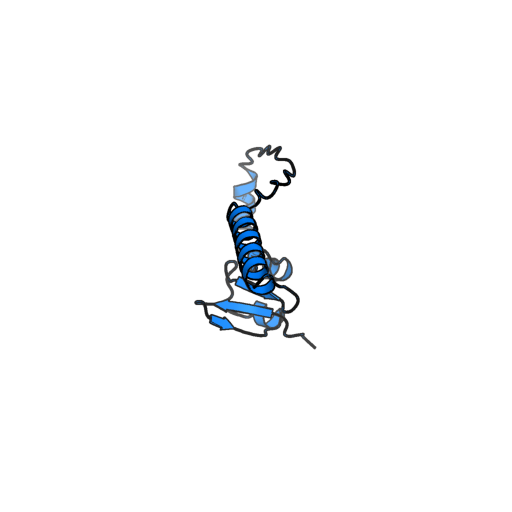A 1 107 ? -25.675 -2.299 35.838 1.00 92.62 107 TYR A C 1
ATOM 931 O O . TYR A 1 107 ? -25.880 -1.991 37.008 1.00 92.62 107 TYR A O 1
ATOM 939 N N . GLN A 1 108 ? -25.789 -3.556 35.402 1.00 88.19 108 GLN A N 1
ATOM 940 C CA . GLN A 1 108 ? -26.132 -4.672 36.281 1.00 88.19 108 GLN A CA 1
ATOM 941 C C . GLN A 1 108 ? -25.075 -4.886 37.372 1.00 88.19 108 GLN A C 1
ATOM 943 O O . GLN A 1 108 ? -25.435 -5.163 38.509 1.00 88.19 108 GLN A O 1
ATOM 948 N N . PHE A 1 109 ? -23.793 -4.733 37.038 1.00 86.38 109 PHE A N 1
ATOM 949 C CA . PHE A 1 109 ? -22.695 -4.847 37.997 1.00 86.38 109 PHE A CA 1
ATOM 950 C C . PHE A 1 109 ? -22.606 -3.652 38.957 1.00 86.38 109 PHE A C 1
ATOM 952 O O . PHE A 1 109 ? -22.241 -3.833 40.107 1.00 86.38 109 PHE A O 1
ATOM 959 N N . TYR A 1 110 ? -22.924 -2.435 38.507 1.00 84.19 110 TYR A N 1
ATOM 960 C CA . TYR A 1 110 ? -22.887 -1.229 39.346 1.00 84.19 110 TYR A CA 1
ATOM 961 C C . TYR A 1 110 ? -24.111 -1.091 40.265 1.00 84.19 110 TYR A C 1
ATOM 963 O O . TYR A 1 110 ? -24.036 -0.450 41.308 1.00 84.19 110 TYR A O 1
ATOM 971 N N . ASN A 1 111 ? -25.250 -1.661 39.865 1.00 71.56 111 ASN A N 1
ATOM 972 C CA . ASN A 1 111 ? -26.483 -1.681 40.655 1.00 71.56 111 ASN A CA 1
ATOM 973 C C . ASN A 1 111 ? -26.582 -2.916 41.581 1.00 71.56 111 ASN A C 1
ATOM 975 O O . ASN A 1 111 ? -27.660 -3.209 42.101 1.00 71.56 111 ASN A O 1
ATOM 979 N N . PHE A 1 112 ? -25.479 -3.649 41.743 1.00 61.69 112 PHE A N 1
ATOM 980 C CA . PHE A 1 112 ? -25.292 -4.743 42.692 1.00 61.69 112 PHE A CA 1
ATOM 981 C C . PHE A 1 112 ? -24.232 -4.334 43.717 1.00 61.69 112 PHE A C 1
ATOM 983 O O . PHE A 1 112 ? -24.468 -4.562 44.923 1.00 61.69 112 PHE A O 1
#

Secondary structure (DSSP, 8-state):
-----EEEEETTEEEEEE-HHHHHH-TT--TTSEEEETT-SS-EEGGGSHHHHHHHSTTSHHHHHHHHTS----------------PPPTHHHHHHHHHHHHHHHHHHHHT-

Foldseek 3Di:
DFDQFKWWADPNDIDDSHGLVRLLVDPRQDQQIWMDGNPGPDTDRLCVDPSSVVSVVPPDCPVVVVVVVVDDDDDDDPDDPPPPPPDPPPCVVVVVVVVVVVVVVVVVVVVD

Mean predicted aligned error: 17.99 Å

pLDDT: mean 73.56, std 14.73, range [44.09, 95.5]

Solvent-accessible surface area (backbone atoms only — not comparable to full-atom values): 7022 Å² total; per-residue (Å²): 133,82,65,58,43,31,33,38,40,57,96,89,40,80,46,69,68,32,28,73,72,56,53,72,68,38,87,83,67,44,58,78,31,37,28,29,45,74,91,44,93,60,75,42,38,30,53,78,37,73,84,49,31,65,72,74,58,78,82,65,61,76,78,47,53,69,65,56,71,78,66,77,80,84,82,81,74,92,66,72,90,65,77,74,71,76,72,78,60,74,63,55,60,54,51,52,53,49,51,53,52,51,52,48,53,51,49,57,61,72,77,102

Sequence (112 aa):
MDKKEWFIKIDNQKEGPFSISELKIHPHLTPDTWVRKIEWQDWLPARQVPELKVLFEDHHSEELRDKFKSNKPQVQEDSTLLLEKPQPPFFIYWLIVLLFLFLYFFYQFYNF

Nearest PDB structures (foldseek):
  8z9y-assembly1_E  TM=5.433E-01  e=5.871E-03  Arabidopsis thaliana
  7xzi-assembly1_F  TM=5.060E-01  e=4.126E-02  Chlamydomonas reinhardtii
  7vcf-assembly1_Q  TM=5.988E-01  e=9.001E-02  Chlamydomonas reinhardtii

Radius of gyration: 25.04 Å; Cα contacts (8 Å, |Δi|>4): 86; chains: 1; bounding box: 47×27×80 Å